Protein AF-L7LC23-F1 (afdb_monomer_lite)

Organism: NCBI:txid1121927

Structure (mmCIF, N/CA/C/O backbone):
data_AF-L7LC23-F1
#
_entry.id   AF-L7LC23-F1
#
loop_
_atom_site.group_PDB
_atom_site.id
_atom_site.type_symbol
_atom_site.label_atom_id
_atom_site.label_alt_id
_atom_site.label_comp_id
_atom_site.label_asym_id
_atom_site.label_entity_id
_atom_site.label_seq_id
_atom_site.pdbx_PDB_ins_code
_atom_site.Cartn_x
_atom_site.Cartn_y
_atom_site.Cartn_z
_atom_site.occupancy
_atom_site.B_iso_or_equiv
_atom_site.auth_seq_id
_atom_site.auth_comp_id
_atom_site.auth_asym_id
_atom_site.auth_atom_id
_atom_site.pdbx_PDB_model_num
ATOM 1 N N . MET A 1 1 ? -5.715 30.310 -64.614 1.00 41.81 1 MET A N 1
ATOM 2 C CA . MET A 1 1 ? -5.006 30.566 -63.345 1.00 41.81 1 MET A CA 1
ATOM 3 C C . MET A 1 1 ? -5.521 29.515 -62.377 1.00 41.81 1 MET A C 1
ATOM 5 O O . MET A 1 1 ? -6.729 29.445 -62.202 1.00 41.81 1 MET A O 1
ATOM 9 N N . HIS A 1 2 ? -4.648 28.595 -61.967 1.00 40.59 2 HIS A N 1
ATOM 10 C CA . HIS A 1 2 ? -4.979 27.342 -61.283 1.00 40.59 2 HIS A CA 1
ATOM 11 C C . HIS A 1 2 ? -5.616 27.575 -59.908 1.00 40.59 2 HIS A C 1
ATOM 13 O O . HIS A 1 2 ? -5.082 28.340 -59.112 1.00 40.59 2 HIS A O 1
ATOM 19 N N . THR A 1 3 ? -6.715 26.876 -59.629 1.00 46.16 3 THR A N 1
ATOM 20 C CA . THR A 1 3 ? -7.180 26.611 -58.264 1.00 46.16 3 THR A CA 1
ATOM 21 C C . THR A 1 3 ? -6.583 25.266 -57.864 1.00 46.16 3 THR A C 1
ATOM 23 O O . THR A 1 3 ? -6.938 24.244 -58.449 1.00 46.16 3 THR A O 1
ATOM 26 N N . GLU A 1 4 ? -5.620 25.274 -56.945 1.00 48.47 4 GLU A N 1
ATOM 27 C CA . GLU A 1 4 ? -5.131 24.059 -56.293 1.00 48.47 4 GLU A CA 1
ATOM 28 C C . GLU A 1 4 ? -6.252 23.512 -55.402 1.00 48.47 4 GLU A C 1
ATOM 30 O O . GLU A 1 4 ? -6.665 24.155 -54.438 1.00 48.47 4 GLU A O 1
ATOM 35 N N . MET A 1 5 ? -6.784 22.346 -55.765 1.00 45.91 5 MET A N 1
ATOM 36 C CA . MET A 1 5 ? -7.561 21.508 -54.858 1.00 45.91 5 MET A CA 1
ATOM 37 C C . MET A 1 5 ? -6.555 20.832 -53.925 1.00 45.91 5 MET A C 1
ATOM 39 O O . MET A 1 5 ? -5.756 20.015 -54.376 1.00 45.91 5 MET A O 1
ATOM 43 N N . TYR A 1 6 ? -6.560 21.213 -52.650 1.00 52.31 6 TYR A N 1
ATOM 44 C CA . TYR A 1 6 ? -5.946 20.414 -51.595 1.00 52.31 6 TYR A CA 1
ATOM 45 C C . TYR A 1 6 ? -6.787 19.140 -51.449 1.00 52.31 6 TYR A C 1
ATOM 47 O O . TYR A 1 6 ? -7.916 19.209 -50.965 1.00 52.31 6 TYR A O 1
ATOM 55 N N . ASP A 1 7 ? -6.258 18.003 -51.903 1.00 56.12 7 ASP A N 1
ATOM 56 C CA . ASP A 1 7 ? -6.728 16.694 -51.449 1.00 56.12 7 ASP A CA 1
ATOM 57 C C . ASP A 1 7 ? -6.300 16.558 -49.983 1.00 56.12 7 ASP A C 1
ATOM 59 O O . ASP A 1 7 ? -5.122 16.368 -49.672 1.00 56.12 7 ASP A O 1
ATOM 63 N N . ASP A 1 8 ? -7.259 16.748 -49.082 1.00 55.38 8 ASP A N 1
ATOM 64 C CA . ASP A 1 8 ? -7.106 16.467 -47.658 1.00 55.38 8 ASP A CA 1
ATOM 65 C C . ASP A 1 8 ? -6.908 14.946 -47.512 1.00 55.38 8 ASP A C 1
ATOM 67 O O . ASP A 1 8 ? -7.750 14.185 -48.007 1.00 55.38 8 ASP A O 1
ATOM 71 N N . PRO A 1 9 ? -5.804 14.449 -46.925 1.00 52.47 9 PRO A N 1
ATOM 72 C CA . PRO A 1 9 ? -5.669 13.021 -46.700 1.00 52.47 9 PRO A CA 1
ATOM 73 C C . PRO A 1 9 ? -6.739 12.581 -45.698 1.00 52.47 9 PRO A C 1
ATOM 75 O O . PRO A 1 9 ? -6.793 13.080 -44.574 1.00 52.47 9 PRO A O 1
ATOM 78 N N . ASP A 1 10 ? -7.576 11.638 -46.135 1.00 56.25 10 ASP A N 1
ATOM 79 C CA . ASP A 1 10 ? -8.523 10.882 -45.312 1.00 56.25 10 ASP A CA 1
ATOM 80 C C . ASP A 1 10 ? -7.855 10.536 -43.967 1.00 56.25 10 ASP A C 1
ATOM 82 O O . ASP A 1 10 ? -6.743 9.984 -43.986 1.00 56.25 10 ASP A O 1
ATOM 86 N N . PRO A 1 11 ? -8.427 10.918 -42.804 1.00 50.91 11 PRO A N 1
ATOM 87 C CA . PRO A 1 11 ? -7.817 10.605 -41.524 1.00 50.91 11 PRO A CA 1
ATOM 88 C C . PRO A 1 11 ? -7.630 9.098 -41.464 1.00 50.91 11 PRO A C 1
ATOM 90 O O . PRO A 1 11 ? -8.605 8.353 -41.498 1.00 50.91 11 PRO A O 1
ATOM 93 N N . ALA A 1 12 ? -6.364 8.673 -41.414 1.00 50.84 12 ALA A N 1
ATOM 94 C CA . ALA A 1 12 ? -5.993 7.278 -41.279 1.00 50.84 12 ALA A CA 1
ATOM 95 C C . ALA A 1 12 ? -6.897 6.649 -40.219 1.00 50.84 12 ALA A C 1
ATOM 97 O O . ALA A 1 12 ? -6.835 7.039 -39.047 1.00 50.84 12 ALA A O 1
ATOM 98 N N . GLU A 1 13 ? -7.769 5.727 -40.643 1.00 51.75 13 GLU A N 1
ATOM 99 C CA . GLU A 1 13 ? -8.538 4.935 -39.697 1.00 51.75 13 GLU A CA 1
ATOM 100 C C . GLU A 1 13 ? -7.546 4.362 -38.684 1.00 51.75 13 GLU A C 1
ATOM 102 O O . GLU A 1 13 ? -6.449 3.951 -39.090 1.00 51.75 13 GLU A O 1
ATOM 107 N N . PRO A 1 14 ? -7.863 4.384 -37.378 1.00 48.34 14 PRO A N 1
ATOM 108 C CA . PRO A 1 14 ? -6.992 3.820 -36.367 1.00 48.34 14 PRO A CA 1
ATOM 109 C C . PRO A 1 14 ? -6.843 2.333 -36.674 1.00 48.34 14 PRO A C 1
ATOM 111 O O . PRO A 1 14 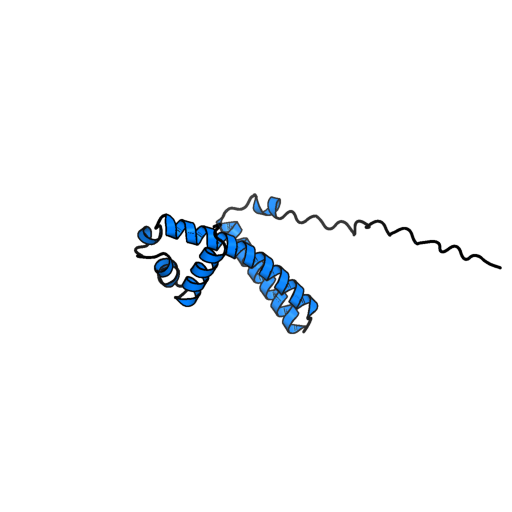? -7.691 1.515 -36.329 1.00 48.34 14 PRO A O 1
ATOM 114 N N . GLY A 1 15 ? -5.776 2.008 -37.399 1.00 39.09 15 GLY A N 1
ATOM 115 C CA . GLY A 1 15 ? -5.421 0.651 -37.731 1.00 39.09 15 GLY A CA 1
ATOM 116 C C . GLY A 1 15 ? -5.208 -0.086 -36.427 1.00 39.09 15 GLY A C 1
ATOM 117 O O . GLY A 1 15 ? -4.336 0.288 -35.639 1.00 39.09 15 GLY A O 1
ATOM 118 N N . ASP A 1 16 ? -6.013 -1.124 -36.221 1.00 48.72 16 ASP A N 1
ATOM 119 C CA . ASP A 1 16 ? -5.716 -2.210 -35.305 1.00 48.72 16 ASP A CA 1
ATOM 120 C C . ASP A 1 16 ? -4.277 -2.666 -35.576 1.00 48.72 16 ASP A C 1
ATOM 122 O O . ASP A 1 16 ? -3.978 -3.391 -36.531 1.00 48.72 16 ASP A O 1
ATOM 126 N N . GLY A 1 17 ? -3.358 -2.174 -34.742 1.00 41.41 17 GLY A N 1
ATOM 127 C CA . GLY A 1 17 ? -1.998 -2.674 -34.660 1.00 41.41 17 GLY A CA 1
ATOM 128 C C . GLY A 1 17 ? -2.021 -4.183 -34.398 1.00 41.41 17 GLY A C 1
ATOM 129 O O . GLY A 1 17 ? -3.018 -4.717 -33.906 1.00 41.41 17 GLY A O 1
ATOM 130 N N . PRO A 1 18 ? -0.939 -4.898 -34.741 1.00 43.53 18 PRO A N 1
ATOM 131 C CA . PRO A 1 18 ? -0.928 -6.354 -34.786 1.00 43.53 18 PRO A CA 1
ATOM 132 C C . PRO A 1 18 ? -1.396 -6.916 -33.447 1.00 43.53 18 PRO A C 1
ATOM 134 O O . PRO A 1 18 ? -0.739 -6.677 -32.438 1.00 43.53 18 PRO A O 1
ATOM 137 N N . GLY A 1 19 ? -2.535 -7.622 -33.483 1.00 44.69 19 GLY A N 1
ATOM 138 C CA . GLY A 1 19 ? -3.268 -8.220 -32.367 1.00 44.69 19 GLY A CA 1
ATOM 139 C C . GLY A 1 19 ? -2.436 -8.441 -31.112 1.00 44.69 19 GLY A C 1
ATOM 140 O O . GLY A 1 19 ? -1.924 -9.535 -30.873 1.00 44.69 19 GLY A O 1
ATOM 141 N N . GLY A 1 20 ? -2.328 -7.392 -30.300 1.00 48.59 20 GLY A N 1
ATOM 142 C CA . GLY A 1 20 ? -1.855 -7.507 -28.938 1.00 48.59 20 GLY A CA 1
ATOM 143 C C . GLY A 1 20 ? -2.938 -8.272 -28.212 1.00 48.59 20 GLY A C 1
ATOM 144 O O . GLY A 1 20 ? -4.041 -7.756 -28.044 1.00 48.59 20 GLY A O 1
ATOM 145 N N . GLN A 1 21 ? -2.666 -9.527 -27.862 1.00 57.97 21 GLN A N 1
ATOM 146 C CA . GLN A 1 21 ? -3.544 -10.302 -27.000 1.00 57.97 21 GLN A CA 1
ATOM 147 C C . GLN A 1 21 ? -3.964 -9.398 -25.836 1.00 57.97 21 GLN A C 1
ATOM 149 O O . GLN A 1 21 ? -3.108 -8.953 -25.070 1.00 57.97 21 GLN A O 1
ATOM 154 N N . VAL A 1 22 ? -5.258 -9.069 -25.751 1.00 74.88 22 VAL A N 1
ATOM 155 C CA . VAL A 1 22 ? -5.782 -8.242 -24.663 1.00 74.88 22 VAL A CA 1
ATOM 156 C C . VAL A 1 22 ? -5.389 -8.945 -23.372 1.00 74.88 22 VAL A C 1
ATOM 158 O O . VAL A 1 22 ? -5.787 -10.087 -23.133 1.00 74.88 22 VAL A O 1
ATOM 161 N N . PHE A 1 23 ? -4.533 -8.301 -22.580 1.00 83.88 23 PHE A N 1
ATOM 162 C CA . PHE A 1 23 ? -4.115 -8.846 -21.300 1.00 83.88 23 PHE A CA 1
ATOM 163 C C . PHE A 1 23 ? -5.300 -8.764 -20.339 1.00 83.88 23 PHE A C 1
ATOM 165 O O . PHE A 1 23 ? -5.541 -7.735 -19.707 1.00 83.88 23 PHE A O 1
ATOM 172 N N . ASP A 1 24 ? -6.066 -9.849 -20.255 1.00 90.12 24 ASP A N 1
ATOM 173 C CA . ASP A 1 24 ? -7.176 -9.961 -19.317 1.00 90.12 24 ASP A CA 1
ATOM 174 C C . ASP A 1 24 ? -6.657 -10.373 -17.935 1.00 90.12 24 ASP A C 1
ATOM 176 O O . ASP A 1 24 ? -6.678 -11.541 -17.536 1.00 90.12 24 ASP A O 1
ATOM 180 N N . ALA A 1 25 ? -6.161 -9.378 -17.197 1.00 88.19 25 ALA A N 1
ATOM 181 C CA . ALA A 1 25 ? -5.701 -9.553 -15.826 1.00 88.19 25 ALA A CA 1
ATOM 182 C C . ALA A 1 25 ? -6.788 -10.167 -14.929 1.00 88.19 25 ALA A C 1
ATOM 184 O O . ALA A 1 25 ? -6.475 -10.983 -14.065 1.00 88.19 25 ALA A O 1
ATOM 185 N N . SER A 1 26 ? -8.057 -9.801 -15.148 1.00 91.06 26 SER A N 1
ATOM 186 C CA . SER A 1 26 ? -9.196 -10.249 -14.343 1.00 91.06 26 SER A CA 1
ATOM 187 C C . SER A 1 26 ? -9.425 -11.750 -14.483 1.00 91.06 26 SER A C 1
ATOM 189 O O . SER A 1 26 ? -9.598 -12.437 -13.477 1.00 91.06 26 SER A O 1
ATOM 191 N N . ALA A 1 27 ? -9.371 -12.275 -15.708 1.00 91.19 27 ALA A N 1
ATOM 192 C CA . ALA A 1 27 ? -9.480 -13.712 -15.949 1.00 91.19 27 ALA A CA 1
ATOM 193 C C . ALA A 1 27 ? -8.323 -14.497 -15.312 1.00 91.19 27 ALA A C 1
ATOM 195 O O . ALA A 1 27 ? -8.543 -15.576 -14.762 1.00 91.19 27 ALA A O 1
ATOM 196 N N . ILE A 1 28 ? -7.104 -13.945 -15.340 1.00 89.12 28 ILE A N 1
ATOM 197 C CA . ILE A 1 28 ? -5.919 -14.580 -14.743 1.00 89.12 28 ILE A CA 1
ATOM 198 C C . ILE A 1 28 ? -6.063 -14.674 -13.221 1.00 89.12 28 ILE A C 1
ATOM 200 O O . ILE A 1 28 ? -5.801 -15.727 -12.640 1.00 89.12 28 ILE A O 1
ATOM 204 N N . VAL A 1 29 ? -6.493 -13.593 -12.567 1.00 94.94 29 VAL A N 1
ATOM 205 C CA . VAL A 1 29 ? -6.586 -13.557 -11.100 1.00 94.94 29 VAL A CA 1
ATOM 206 C C . VAL A 1 29 ? -7.824 -14.262 -10.549 1.00 94.94 29 VAL A C 1
ATOM 208 O O . VAL A 1 29 ? -7.825 -14.633 -9.379 1.00 94.94 29 VAL A O 1
ATOM 211 N N . ALA A 1 30 ? -8.858 -14.496 -11.367 1.00 94.19 30 ALA A N 1
ATOM 212 C CA . ALA A 1 30 ? -10.118 -15.109 -10.935 1.00 94.19 30 ALA A CA 1
ATOM 213 C C . ALA A 1 30 ? -9.954 -16.512 -10.323 1.00 94.19 30 ALA A C 1
ATOM 215 O O . ALA A 1 30 ? -10.752 -16.908 -9.475 1.00 94.19 30 ALA A O 1
ATOM 216 N N . GLY A 1 31 ? -8.935 -17.264 -10.752 1.00 94.12 31 GLY A N 1
ATOM 217 C CA . GLY A 1 31 ? -8.646 -18.608 -10.245 1.00 94.12 31 GLY A CA 1
ATOM 218 C C . GLY A 1 31 ? -7.690 -18.656 -9.051 1.00 94.12 31 GLY A C 1
ATOM 219 O O . GLY A 1 31 ? -7.448 -19.743 -8.533 1.00 94.12 31 GLY A O 1
ATOM 220 N N . LEU A 1 32 ? -7.127 -17.520 -8.632 1.00 96.25 32 LEU A N 1
ATOM 221 C CA . LEU A 1 32 ? -6.083 -17.475 -7.612 1.00 96.25 32 LEU A CA 1
ATOM 222 C C . LEU A 1 32 ? -6.673 -17.315 -6.209 1.00 96.25 32 LEU A C 1
ATOM 224 O O . LEU A 1 32 ? -7.594 -16.534 -5.965 1.00 96.25 32 LEU A O 1
ATOM 228 N N . THR A 1 33 ? -6.094 -18.028 -5.251 1.00 96.31 33 THR A N 1
ATOM 229 C CA . THR A 1 33 ? -6.340 -17.809 -3.824 1.00 96.31 33 THR A CA 1
ATOM 230 C C . THR A 1 33 ? -5.743 -16.478 -3.363 1.00 96.31 33 THR A C 1
ATOM 232 O O . THR A 1 33 ? -4.841 -15.930 -3.989 1.00 96.31 33 THR A O 1
ATOM 235 N N . VAL A 1 34 ? -6.173 -15.971 -2.202 1.00 95.00 34 VAL A N 1
ATOM 236 C CA . VAL A 1 34 ? -5.594 -14.746 -1.612 1.00 95.00 34 VAL A CA 1
ATOM 237 C C . VAL A 1 34 ? -4.077 -14.859 -1.427 1.00 95.00 34 VAL A C 1
ATOM 239 O O . VAL A 1 34 ? -3.358 -13.899 -1.679 1.00 95.00 34 VAL A O 1
ATOM 242 N N . PHE A 1 35 ? -3.576 -16.029 -1.022 1.00 95.62 35 PHE A N 1
ATOM 243 C CA . PHE A 1 35 ? -2.137 -16.255 -0.882 1.00 95.62 35 PHE A CA 1
ATOM 244 C C . PHE A 1 35 ? -1.410 -16.150 -2.229 1.00 95.62 35 PHE A C 1
ATOM 246 O O . PHE A 1 35 ? -0.374 -15.497 -2.321 1.00 95.62 35 PHE A O 1
ATOM 253 N N . GLU A 1 36 ? -1.969 -16.745 -3.281 1.00 96.44 36 GLU A N 1
ATOM 254 C CA . GLU A 1 36 ? -1.398 -16.670 -4.628 1.00 96.44 36 GLU A CA 1
ATOM 255 C C . GLU A 1 36 ? -1.484 -15.258 -5.211 1.00 96.44 36 GLU A C 1
ATOM 257 O O . GLU A 1 36 ? -0.553 -14.828 -5.884 1.00 96.44 36 GLU A O 1
ATOM 262 N N . LEU A 1 37 ? -2.543 -14.502 -4.905 1.00 95.44 37 LEU A N 1
ATOM 263 C CA . LEU A 1 37 ? -2.647 -13.089 -5.273 1.00 95.44 37 LEU A CA 1
ATOM 264 C C . LEU A 1 37 ? -1.559 -12.250 -4.602 1.00 95.44 37 LEU A C 1
ATOM 266 O O . LEU A 1 37 ? -0.961 -11.400 -5.256 1.00 95.44 37 LEU A O 1
ATOM 270 N N . LEU A 1 38 ? -1.268 -12.504 -3.323 1.00 94.19 38 LEU A N 1
ATOM 271 C CA . LEU A 1 38 ? -0.179 -11.827 -2.614 1.00 94.19 38 LEU A CA 1
ATOM 272 C C . LEU A 1 38 ? 1.185 -12.188 -3.210 1.00 94.19 38 LEU A C 1
ATOM 274 O O . LEU A 1 38 ? 1.979 -11.296 -3.489 1.00 94.19 38 LEU A O 1
ATOM 278 N N . ALA A 1 39 ? 1.433 -13.471 -3.481 1.00 94.38 39 ALA A N 1
ATOM 279 C CA . ALA A 1 39 ? 2.672 -13.909 -4.121 1.00 94.38 39 ALA A CA 1
ATOM 280 C C . ALA A 1 39 ? 2.838 -13.314 -5.532 1.00 94.38 39 ALA A C 1
ATOM 282 O O . ALA A 1 39 ? 3.933 -12.893 -5.907 1.00 94.38 39 ALA A O 1
ATOM 283 N N . LEU A 1 40 ? 1.750 -13.238 -6.307 1.00 94.69 40 LEU A N 1
ATOM 284 C CA . LEU A 1 40 ? 1.736 -12.596 -7.619 1.00 94.69 40 LEU A CA 1
ATOM 285 C C . LEU A 1 40 ? 2.015 -11.094 -7.507 1.00 94.69 40 LEU A C 1
ATOM 287 O O . LEU A 1 40 ? 2.781 -10.562 -8.307 1.00 94.69 40 LEU A O 1
ATOM 291 N N . GLN A 1 41 ? 1.429 -10.421 -6.514 1.00 92.00 41 GLN A N 1
ATOM 292 C CA . GLN A 1 41 ? 1.692 -9.011 -6.249 1.00 92.00 41 GLN A CA 1
ATOM 293 C C . GLN A 1 41 ? 3.175 -8.783 -5.922 1.00 92.00 41 GLN A C 1
ATOM 295 O O . GLN A 1 41 ? 3.792 -7.917 -6.535 1.00 92.00 41 GLN A O 1
ATOM 300 N N . ASP A 1 42 ? 3.771 -9.583 -5.036 1.00 93.12 42 ASP A N 1
ATOM 301 C CA . ASP A 1 42 ? 5.193 -9.469 -4.675 1.00 93.12 42 ASP A CA 1
ATOM 302 C C . ASP A 1 42 ? 6.119 -9.712 -5.881 1.00 93.12 42 ASP A C 1
ATOM 304 O O . ASP A 1 42 ? 7.090 -8.977 -6.102 1.00 93.12 42 ASP A O 1
ATOM 308 N N . ALA A 1 43 ? 5.804 -10.712 -6.709 1.00 93.94 43 ALA A N 1
ATOM 309 C CA . ALA A 1 43 ? 6.546 -10.987 -7.937 1.00 93.94 43 ALA A CA 1
ATOM 310 C C . ALA A 1 43 ? 6.425 -9.839 -8.957 1.00 93.94 43 ALA A C 1
ATOM 312 O O . ALA A 1 43 ? 7.420 -9.446 -9.573 1.00 93.94 43 ALA A O 1
ATOM 313 N N . ALA A 1 44 ? 5.225 -9.272 -9.116 1.00 89.50 44 ALA A N 1
ATOM 314 C CA . ALA A 1 44 ? 4.981 -8.139 -10.003 1.00 89.50 44 ALA A CA 1
ATOM 315 C C . ALA A 1 44 ? 5.735 -6.885 -9.535 1.00 89.50 44 ALA A C 1
ATOM 317 O O . ALA A 1 44 ? 6.404 -6.240 -10.340 1.00 89.50 44 ALA A O 1
ATOM 318 N N . GLU A 1 45 ? 5.698 -6.576 -8.237 1.00 88.31 45 GLU A N 1
ATOM 319 C CA . GLU A 1 45 ? 6.441 -5.462 -7.633 1.00 88.31 45 GLU A CA 1
ATOM 320 C C . GLU A 1 45 ? 7.954 -5.606 -7.855 1.00 88.31 45 GLU A C 1
ATOM 322 O O . GLU A 1 45 ? 8.607 -4.665 -8.308 1.00 88.31 45 GLU A O 1
ATOM 327 N N . THR A 1 46 ? 8.502 -6.810 -7.654 1.00 91.50 46 THR A N 1
ATOM 328 C CA . THR A 1 46 ? 9.923 -7.107 -7.916 1.00 91.50 46 THR A CA 1
ATOM 329 C C . THR A 1 46 ? 10.288 -6.859 -9.383 1.00 91.50 46 THR A C 1
ATOM 331 O O . THR A 1 46 ? 11.315 -6.251 -9.694 1.00 91.50 46 THR A O 1
ATOM 334 N N . ARG A 1 47 ? 9.431 -7.298 -10.314 1.00 87.31 47 ARG A N 1
ATOM 335 C CA . ARG A 1 47 ? 9.656 -7.125 -11.755 1.00 87.31 47 ARG A CA 1
ATOM 336 C C . ARG A 1 47 ? 9.588 -5.658 -12.183 1.00 87.31 47 ARG A C 1
ATOM 338 O O . ARG A 1 47 ? 10.372 -5.262 -13.049 1.00 87.31 47 ARG A O 1
ATOM 345 N N . LEU A 1 48 ? 8.670 -4.883 -11.603 1.00 82.75 48 LEU A N 1
AT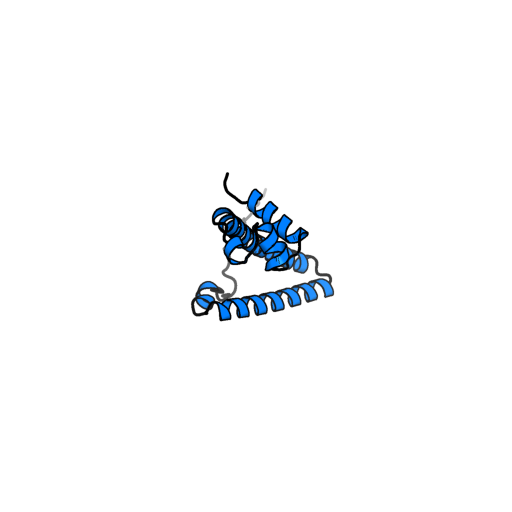OM 346 C CA . LEU A 1 48 ? 8.529 -3.445 -11.851 1.00 82.75 48 LEU A CA 1
ATOM 347 C C . LEU A 1 48 ? 9.728 -2.665 -11.308 1.00 82.75 48 LEU A C 1
ATOM 349 O O . LEU A 1 48 ? 10.240 -1.789 -12.004 1.00 82.75 48 LEU A O 1
ATOM 353 N N . GLN A 1 49 ? 10.219 -3.015 -10.117 1.00 86.62 49 GLN A N 1
ATOM 354 C CA . GLN A 1 49 ? 11.420 -2.402 -9.551 1.00 86.62 49 GLN A CA 1
ATOM 355 C C . GLN A 1 49 ? 12.641 -2.612 -10.459 1.00 86.62 49 GLN A C 1
ATOM 357 O O . GLN A 1 49 ? 13.336 -1.651 -10.775 1.00 86.62 49 GLN A O 1
ATOM 362 N N . ALA A 1 50 ? 12.858 -3.832 -10.958 1.00 87.31 50 ALA A N 1
ATOM 363 C CA . ALA A 1 50 ? 13.962 -4.115 -11.878 1.00 87.31 50 ALA A CA 1
ATOM 364 C C . ALA A 1 50 ? 13.874 -3.302 -13.190 1.00 87.31 50 ALA A C 1
ATOM 366 O O . ALA A 1 50 ? 14.892 -2.852 -13.722 1.00 87.31 50 ALA A O 1
ATOM 367 N N . SER A 1 51 ? 12.661 -3.079 -13.713 1.00 80.62 51 SER A N 1
ATOM 368 C CA . SER A 1 51 ? 12.458 -2.195 -14.871 1.00 80.62 51 SER A CA 1
ATOM 369 C C . SER A 1 51 ? 12.821 -0.741 -14.551 1.00 80.62 51 SER A C 1
ATOM 371 O O . SER A 1 51 ? 13.478 -0.094 -15.363 1.00 80.62 51 SER A O 1
ATOM 373 N N . ALA A 1 52 ? 12.448 -0.242 -13.368 1.00 82.75 52 ALA A N 1
ATOM 374 C CA . ALA A 1 52 ? 12.792 1.108 -12.921 1.00 82.75 52 ALA A CA 1
ATOM 375 C C . ALA A 1 52 ? 14.312 1.294 -12.784 1.00 82.75 52 ALA A C 1
ATOM 377 O O . ALA A 1 52 ? 14.868 2.274 -13.271 1.00 82.75 52 ALA A O 1
ATOM 378 N N . GLU A 1 53 ? 14.997 0.324 -12.175 1.00 87.25 53 GLU A N 1
ATOM 379 C CA . GLU A 1 53 ? 16.459 0.313 -12.047 1.00 87.25 53 GLU A CA 1
ATOM 380 C C . GLU A 1 53 ? 17.149 0.318 -13.419 1.00 87.25 53 GLU A C 1
ATOM 382 O O . GLU A 1 53 ? 18.138 1.024 -13.616 1.00 87.25 53 GLU A O 1
ATOM 387 N N . THR A 1 54 ? 16.590 -0.408 -14.392 1.00 84.69 54 THR A N 1
ATOM 388 C CA . THR A 1 54 ? 17.081 -0.403 -15.778 1.00 84.69 54 THR A CA 1
ATOM 389 C C . THR A 1 54 ? 16.913 0.974 -16.430 1.00 84.69 54 THR A C 1
ATOM 391 O O . THR A 1 54 ? 17.865 1.475 -17.025 1.00 84.69 54 THR A O 1
ATOM 394 N N . ALA A 1 55 ? 15.746 1.616 -16.289 1.00 81.25 55 ALA A N 1
ATOM 395 C CA . ALA A 1 55 ? 15.503 2.962 -16.820 1.00 81.25 55 ALA A CA 1
ATOM 396 C C . ALA A 1 55 ? 16.464 4.001 -16.212 1.00 81.25 55 ALA A C 1
ATOM 398 O O . ALA A 1 55 ? 17.069 4.793 -16.936 1.00 81.25 55 ALA A O 1
ATOM 399 N N . LEU A 1 56 ? 16.682 3.932 -14.892 1.00 82.81 56 LEU A N 1
ATOM 400 C CA . LEU A 1 56 ? 17.638 4.786 -14.182 1.00 82.81 56 LEU A CA 1
ATOM 401 C C . LEU A 1 56 ? 19.074 4.591 -14.688 1.00 82.81 56 LEU A C 1
ATOM 403 O O . LEU A 1 56 ? 19.795 5.567 -14.884 1.00 82.81 56 LEU A O 1
ATOM 407 N N . ALA A 1 57 ? 19.493 3.345 -14.929 1.00 88.19 57 ALA A N 1
ATOM 408 C CA . ALA A 1 57 ? 20.833 3.043 -15.430 1.00 88.19 57 ALA A CA 1
ATOM 409 C C . ALA A 1 57 ? 21.065 3.545 -16.865 1.00 88.19 57 ALA A C 1
ATOM 411 O O . ALA A 1 57 ? 22.187 3.916 -17.210 1.00 88.19 57 ALA A O 1
ATOM 412 N N . LEU A 1 58 ? 20.017 3.571 -17.692 1.00 84.44 58 LEU A N 1
ATOM 413 C CA . LEU A 1 58 ? 20.077 4.040 -19.079 1.00 84.44 58 LEU A CA 1
ATOM 414 C C . LEU A 1 58 ? 19.920 5.564 -19.216 1.00 84.44 58 LEU A C 1
ATOM 416 O O . LEU A 1 58 ? 20.133 6.079 -20.310 1.00 84.44 58 LEU A O 1
ATOM 420 N N . SER A 1 59 ? 19.600 6.282 -18.126 1.00 83.12 59 SER A N 1
ATOM 421 C CA . SER A 1 59 ? 19.265 7.721 -18.145 1.00 83.12 59 SER A CA 1
ATOM 422 C C . SER A 1 59 ? 18.178 8.058 -19.177 1.00 83.12 59 SER A C 1
ATOM 424 O O . SER A 1 59 ? 18.256 9.067 -19.876 1.00 83.12 59 SER A O 1
ATOM 426 N N . ASP A 1 60 ? 17.185 7.175 -19.297 1.00 85.50 60 ASP A N 1
ATOM 427 C CA . ASP A 1 60 ? 16.026 7.363 -20.168 1.00 85.50 60 ASP A CA 1
ATOM 428 C C . ASP A 1 60 ? 14.897 8.044 -19.382 1.00 85.50 60 ASP A C 1
ATOM 430 O O . ASP A 1 60 ? 14.164 7.404 -18.621 1.00 85.50 60 ASP A O 1
ATOM 434 N N . ASP A 1 61 ? 14.778 9.360 -19.559 1.00 88.12 61 ASP A N 1
ATOM 435 C CA . ASP A 1 61 ? 13.797 10.188 -18.852 1.00 88.12 61 ASP A CA 1
ATOM 436 C C . ASP A 1 61 ? 12.344 9.804 -19.183 1.00 88.12 61 ASP A C 1
ATOM 438 O O . ASP A 1 61 ? 11.477 9.889 -18.312 1.00 88.12 61 ASP A O 1
ATOM 442 N N . ASN A 1 62 ? 12.062 9.340 -20.408 1.00 87.25 62 ASN A N 1
ATOM 443 C CA . ASN A 1 62 ? 10.707 8.932 -20.792 1.00 87.25 62 ASN A CA 1
ATOM 444 C C . ASN A 1 62 ? 10.328 7.618 -20.105 1.00 87.25 62 ASN A C 1
ATOM 446 O O . ASN A 1 62 ? 9.263 7.523 -19.499 1.00 87.25 62 ASN A O 1
ATOM 450 N N . ALA A 1 63 ? 11.234 6.635 -20.110 1.00 82.81 63 ALA A N 1
ATOM 451 C CA . ALA A 1 63 ? 11.019 5.385 -19.386 1.00 82.81 63 ALA A CA 1
ATOM 452 C C . ALA A 1 63 ? 10.853 5.618 -17.873 1.00 82.81 63 ALA A C 1
ATOM 454 O O . ALA A 1 63 ? 10.070 4.930 -17.215 1.00 82.81 63 ALA A O 1
ATOM 455 N N . LEU A 1 64 ? 11.563 6.601 -17.310 1.00 83.81 64 LEU A N 1
ATOM 456 C CA . LEU A 1 64 ? 11.415 6.980 -15.907 1.00 83.81 64 LEU A CA 1
ATOM 457 C C . LEU A 1 64 ? 10.040 7.602 -15.611 1.00 83.81 64 LEU A C 1
ATOM 459 O O . LEU A 1 64 ? 9.430 7.256 -14.594 1.00 83.81 64 LEU A O 1
ATOM 463 N N . LEU A 1 65 ? 9.543 8.488 -16.480 1.00 87.94 65 LEU A N 1
ATOM 464 C CA . LEU A 1 65 ? 8.212 9.089 -16.343 1.00 87.94 65 LEU A CA 1
ATOM 465 C C . LEU A 1 65 ? 7.098 8.039 -16.431 1.00 87.94 65 LEU A C 1
ATOM 467 O O . LEU A 1 65 ? 6.212 8.041 -15.576 1.00 87.94 65 LEU A O 1
ATOM 471 N N . ASP A 1 66 ? 7.185 7.099 -17.374 1.00 84.19 66 ASP A N 1
ATOM 472 C CA . ASP A 1 66 ? 6.199 6.021 -17.531 1.00 84.19 66 ASP A CA 1
ATOM 473 C C . ASP A 1 66 ? 6.124 5.132 -16.279 1.00 84.19 66 ASP A C 1
ATOM 475 O O . ASP A 1 66 ? 5.039 4.771 -15.798 1.00 84.19 66 ASP A O 1
ATOM 479 N N . VAL A 1 67 ? 7.287 4.800 -15.704 1.00 83.12 67 VAL A N 1
ATOM 480 C CA . VAL A 1 67 ? 7.370 4.055 -14.443 1.00 83.12 67 VAL A CA 1
ATOM 481 C C . VAL A 1 67 ? 6.754 4.864 -13.301 1.00 83.12 67 VAL A C 1
ATOM 483 O O . VAL A 1 67 ? 5.960 4.312 -12.535 1.00 83.12 67 VAL A O 1
ATOM 486 N N . LEU A 1 68 ? 7.081 6.155 -13.182 1.00 86.44 68 LEU A N 1
ATOM 487 C CA . LEU A 1 68 ? 6.544 7.026 -12.135 1.00 86.44 68 LEU A CA 1
ATOM 488 C C . LEU A 1 68 ? 5.016 7.121 -12.214 1.00 86.44 68 LEU A C 1
ATOM 490 O O . LEU A 1 68 ? 4.341 6.848 -11.223 1.00 86.44 68 LEU A O 1
ATOM 494 N N . GLU A 1 69 ? 4.458 7.454 -13.378 1.00 87.31 69 GLU A N 1
ATOM 495 C CA . GLU A 1 69 ? 3.012 7.609 -13.568 1.00 87.31 69 GLU A CA 1
ATOM 496 C C . GLU A 1 69 ? 2.253 6.316 -13.237 1.00 87.31 69 GLU A C 1
ATOM 498 O O . GLU A 1 69 ? 1.259 6.326 -12.496 1.00 87.31 69 GLU A O 1
ATOM 503 N N . THR A 1 70 ? 2.759 5.182 -13.727 1.00 82.75 70 THR A N 1
ATOM 504 C CA . THR A 1 70 ? 2.168 3.863 -13.473 1.00 82.75 70 THR A CA 1
ATOM 505 C C . THR A 1 70 ? 2.173 3.531 -11.977 1.00 82.75 70 THR A C 1
ATOM 507 O O . THR A 1 70 ? 1.186 3.014 -11.428 1.00 82.75 70 THR A O 1
ATOM 510 N N . ARG A 1 71 ? 3.275 3.845 -11.284 1.00 85.31 71 ARG A N 1
ATOM 511 C CA . ARG A 1 71 ? 3.423 3.603 -9.844 1.00 85.31 71 ARG A CA 1
ATOM 512 C C . ARG A 1 71 ? 2.547 4.519 -9.009 1.00 85.31 71 ARG A C 1
ATOM 514 O O . ARG A 1 71 ? 1.866 4.018 -8.116 1.00 85.31 71 ARG A O 1
ATOM 521 N N . GLU A 1 72 ? 2.502 5.809 -9.310 1.00 89.75 72 GLU A N 1
ATOM 522 C CA . GLU A 1 72 ? 1.661 6.769 -8.592 1.00 89.75 72 GLU A CA 1
ATOM 523 C C . GLU A 1 72 ? 0.172 6.447 -8.754 1.00 89.75 72 GLU A C 1
ATOM 525 O O . GLU A 1 72 ? -0.586 6.448 -7.781 1.00 89.75 72 GLU A O 1
ATOM 530 N N . THR A 1 73 ? -0.252 6.051 -9.956 1.00 84.75 73 THR A N 1
ATOM 531 C CA . THR A 1 73 ? -1.637 5.626 -10.206 1.00 84.75 73 THR A CA 1
ATOM 532 C C . THR A 1 73 ? -2.018 4.405 -9.364 1.00 84.75 73 THR A C 1
ATOM 534 O O . THR A 1 73 ? -3.095 4.366 -8.758 1.00 84.75 73 THR A O 1
ATOM 537 N N . THR A 1 74 ? -1.129 3.412 -9.282 1.00 82.94 74 THR A N 1
ATOM 538 C CA . THR A 1 74 ? -1.359 2.191 -8.493 1.00 82.94 74 THR A CA 1
ATOM 539 C C . THR A 1 74 ? -1.325 2.477 -6.989 1.00 82.94 74 THR A C 1
ATOM 541 O O . THR A 1 74 ? -2.206 2.027 -6.249 1.00 82.94 74 THR A O 1
ATOM 544 N N . SER A 1 75 ? -0.358 3.279 -6.534 1.00 87.31 75 SER A N 1
ATOM 545 C CA . SER A 1 75 ? -0.231 3.703 -5.137 1.00 87.31 75 SER A CA 1
ATOM 546 C C . SER A 1 75 ? -1.460 4.472 -4.671 1.00 87.31 75 SER A C 1
ATOM 548 O O . SER A 1 75 ? -2.004 4.128 -3.623 1.00 87.31 75 SER A O 1
ATOM 550 N N . ARG A 1 76 ? -1.985 5.408 -5.474 1.00 87.50 76 ARG A N 1
ATOM 551 C CA . ARG A 1 76 ? -3.197 6.169 -5.138 1.00 87.50 76 ARG A CA 1
ATOM 552 C C . ARG A 1 76 ? -4.408 5.263 -4.905 1.00 87.50 76 ARG A C 1
ATOM 554 O O . ARG A 1 76 ? -5.134 5.460 -3.936 1.00 87.50 76 ARG A O 1
ATOM 561 N N . ARG A 1 77 ? -4.625 4.239 -5.741 1.00 85.88 77 ARG A N 1
ATOM 562 C CA . ARG A 1 77 ? -5.733 3.276 -5.540 1.00 85.88 77 ARG A CA 1
ATOM 563 C C . ARG A 1 77 ? -5.594 2.521 -4.219 1.00 85.88 77 ARG A C 1
ATOM 565 O O . ARG A 1 77 ? -6.569 2.374 -3.482 1.00 85.88 77 ARG A O 1
ATOM 572 N N . ARG A 1 78 ? -4.376 2.076 -3.900 1.00 89.25 78 ARG A N 1
ATOM 573 C CA . ARG A 1 78 ? -4.072 1.391 -2.638 1.00 89.25 78 ARG A CA 1
ATOM 574 C C . ARG A 1 78 ? -4.231 2.319 -1.435 1.00 89.25 78 ARG A C 1
ATOM 576 O O . ARG A 1 78 ? -4.736 1.894 -0.402 1.00 89.25 78 ARG A O 1
ATOM 583 N N . GLU A 1 79 ? -3.812 3.572 -1.553 1.00 90.94 79 GLU A N 1
ATOM 584 C CA . GLU A 1 79 ? -3.960 4.584 -0.508 1.00 90.94 79 GLU A CA 1
ATOM 585 C C . GLU A 1 79 ? -5.423 4.902 -0.221 1.00 90.94 79 GLU A C 1
ATOM 587 O O . GLU A 1 79 ? -5.788 4.928 0.949 1.00 90.94 79 GLU A O 1
ATOM 592 N N . ILE A 1 80 ? -6.269 5.029 -1.248 1.00 90.44 80 ILE A N 1
ATOM 593 C CA . ILE A 1 80 ? -7.721 5.202 -1.081 1.00 90.44 80 ILE A CA 1
ATOM 594 C C . ILE A 1 80 ? -8.325 4.008 -0.331 1.00 90.44 80 ILE A C 1
ATOM 596 O O . ILE A 1 80 ? -9.048 4.187 0.644 1.00 90.44 80 ILE A O 1
ATOM 600 N N . PHE A 1 81 ? -8.012 2.774 -0.733 1.00 90.50 81 PHE A N 1
ATOM 601 C CA . PHE A 1 81 ? -8.514 1.600 -0.011 1.00 90.50 81 PHE A CA 1
ATOM 602 C C . PHE A 1 81 ? -8.021 1.563 1.445 1.00 90.50 81 PHE A C 1
ATOM 604 O O . PHE A 1 81 ? -8.799 1.329 2.370 1.00 90.50 81 PHE A O 1
ATOM 611 N N . ASN A 1 82 ? -6.734 1.842 1.666 1.00 93.56 82 ASN A N 1
ATOM 612 C CA . ASN A 1 82 ? -6.145 1.890 3.002 1.00 93.56 82 ASN A CA 1
ATOM 613 C C . ASN A 1 82 ? -6.761 2.988 3.875 1.00 93.56 82 ASN A C 1
ATOM 615 O O . ASN A 1 82 ? -6.838 2.817 5.088 1.00 93.56 82 ASN A O 1
ATOM 619 N N . SER A 1 83 ? -7.166 4.108 3.279 1.00 94.50 83 SER A N 1
ATOM 620 C CA . SER A 1 83 ? -7.773 5.231 3.984 1.00 94.50 83 SER A CA 1
ATOM 621 C C . SER A 1 83 ? -9.176 4.865 4.477 1.00 94.50 83 SER A C 1
ATOM 623 O O . SER A 1 83 ? -9.469 5.037 5.659 1.00 94.50 83 SER A O 1
ATOM 625 N N . VAL A 1 84 ? -9.979 4.210 3.631 1.00 94.56 84 VAL A N 1
ATOM 626 C CA . VAL A 1 84 ? -11.273 3.618 4.012 1.00 94.56 84 VAL A CA 1
ATOM 627 C C . VAL A 1 84 ? -11.092 2.574 5.116 1.00 94.56 84 VAL A C 1
ATOM 629 O O . VAL A 1 84 ? -11.785 2.615 6.131 1.00 94.56 84 VAL A O 1
ATOM 632 N N . LEU A 1 85 ? -10.120 1.667 4.968 1.00 94.38 85 LEU A N 1
ATOM 633 C CA . LEU A 1 85 ? -9.840 0.643 5.976 1.00 94.38 85 LEU A CA 1
ATOM 634 C C . LEU A 1 85 ? -9.404 1.253 7.315 1.00 94.38 85 LEU A C 1
ATOM 636 O O . LEU A 1 85 ? -9.820 0.779 8.372 1.00 94.38 85 LEU A O 1
ATOM 640 N N . TYR A 1 86 ? -8.576 2.300 7.289 1.00 96.12 86 TYR A N 1
ATOM 641 C CA . TYR A 1 86 ? -8.164 3.021 8.491 1.00 96.12 86 TYR A CA 1
ATOM 642 C C . TYR A 1 86 ? -9.378 3.604 9.226 1.00 96.12 86 TYR A C 1
ATOM 644 O O . TYR A 1 86 ? -9.495 3.410 10.439 1.00 96.12 86 TYR A O 1
ATOM 652 N N . THR A 1 87 ? -10.286 4.268 8.504 1.00 95.81 87 THR A N 1
ATOM 653 C CA . THR A 1 87 ? -11.525 4.832 9.063 1.00 95.81 87 THR A CA 1
ATOM 654 C C . THR A 1 87 ? -12.387 3.746 9.696 1.00 95.81 87 THR A C 1
ATOM 656 O O . THR A 1 87 ? -12.723 3.847 10.871 1.00 95.81 87 THR A O 1
ATOM 659 N N . GLU A 1 88 ? -12.631 2.638 8.996 1.00 96.81 88 GLU A N 1
ATOM 660 C CA . GLU A 1 88 ? -13.428 1.524 9.528 1.00 96.81 88 GLU A CA 1
ATOM 661 C C . GLU A 1 88 ? -12.809 0.893 10.787 1.00 96.81 88 GLU A C 1
ATOM 663 O O . GLU A 1 88 ? -13.509 0.609 11.763 1.00 96.81 88 GLU A O 1
ATOM 668 N N . VAL A 1 89 ? -11.484 0.697 10.806 1.00 96.75 89 VAL A N 1
ATOM 669 C CA . VAL A 1 89 ? -10.757 0.207 11.991 1.00 96.75 89 VAL A CA 1
ATOM 670 C C . VAL A 1 89 ? -10.904 1.180 13.163 1.00 96.75 89 VAL A C 1
ATOM 672 O O . VAL A 1 89 ? -11.024 0.740 14.312 1.00 96.75 89 VAL A O 1
ATOM 675 N N . SER A 1 90 ? -10.898 2.484 12.880 1.00 96.00 90 SER A N 1
ATOM 676 C CA . SER A 1 90 ? -11.045 3.546 13.871 1.00 96.00 90 SER A CA 1
ATOM 677 C C . SER A 1 90 ? -12.456 3.613 14.447 1.00 96.00 90 SER A C 1
ATOM 679 O O . SER A 1 90 ? -12.620 3.521 15.665 1.00 96.00 90 SER A O 1
ATOM 681 N N . ASP A 1 91 ? -13.468 3.693 13.588 1.00 96.25 91 ASP A N 1
ATOM 682 C CA . ASP A 1 91 ? -14.871 3.872 13.969 1.00 96.25 91 ASP A CA 1
ATOM 683 C C . ASP A 1 91 ? -15.391 2.680 14.766 1.00 96.25 91 ASP A C 1
ATOM 685 O O . ASP A 1 91 ? -16.034 2.829 15.809 1.00 96.25 91 ASP A O 1
ATOM 689 N N . ARG A 1 92 ? -15.027 1.470 14.333 1.00 97.44 92 ARG A N 1
ATOM 690 C CA . ARG A 1 92 ? -15.390 0.224 15.020 1.00 97.44 92 ARG A CA 1
ATOM 691 C C . ARG A 1 92 ? -14.474 -0.100 16.196 1.00 97.44 92 ARG A C 1
ATOM 693 O O . ARG A 1 92 ? -14.699 -1.089 16.891 1.00 97.44 92 ARG A O 1
ATOM 700 N N . ARG A 1 93 ? -13.431 0.704 16.420 1.00 97.56 93 ARG A N 1
ATOM 701 C CA . ARG A 1 93 ? -12.417 0.507 17.465 1.00 97.56 93 ARG A CA 1
ATOM 702 C C . ARG A 1 93 ? -11.769 -0.880 17.433 1.00 97.56 93 ARG A C 1
ATOM 704 O O . ARG A 1 93 ? -11.466 -1.460 18.478 1.00 97.56 93 ARG A O 1
ATOM 711 N N . VAL A 1 94 ? -11.527 -1.412 16.231 1.00 97.81 94 VAL A N 1
ATOM 712 C CA . VAL A 1 94 ? -10.930 -2.748 16.013 1.00 97.81 94 VAL A CA 1
ATOM 713 C C . VAL A 1 94 ? -9.541 -2.846 16.650 1.00 97.81 94 VAL A C 1
ATOM 715 O O . VAL A 1 94 ? -9.134 -3.918 17.089 1.00 97.81 94 VAL A O 1
ATOM 718 N N . TYR A 1 95 ? -8.844 -1.716 16.799 1.00 96.19 95 TYR A N 1
ATOM 719 C CA . TYR A 1 95 ? -7.563 -1.622 17.502 1.00 9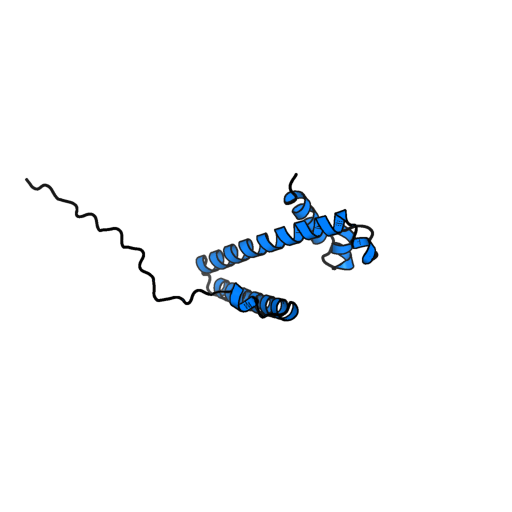6.19 95 TYR A CA 1
ATOM 720 C C . TYR A 1 95 ? -7.589 -2.179 18.940 1.00 96.19 95 TYR A C 1
ATOM 722 O O . TYR A 1 95 ? -6.554 -2.648 19.416 1.00 96.19 95 TYR A O 1
ATOM 730 N N . ASN A 1 96 ? -8.751 -2.214 19.607 1.00 97.31 96 ASN A N 1
ATOM 731 C CA . ASN A 1 96 ? -8.893 -2.815 20.937 1.00 97.31 96 ASN A CA 1
ATOM 732 C C . ASN A 1 96 ? -8.644 -4.330 20.922 1.00 97.31 96 ASN A C 1
ATOM 734 O O . ASN A 1 96 ? -8.111 -4.868 21.889 1.00 97.31 96 ASN A O 1
ATOM 738 N N . LEU A 1 97 ? -8.991 -5.019 19.826 1.00 96.81 97 LEU A N 1
ATOM 739 C CA . LEU A 1 97 ? -8.765 -6.464 19.686 1.00 96.81 97 LEU A CA 1
ATOM 740 C C . LEU A 1 97 ? -7.272 -6.809 19.663 1.00 96.81 97 LEU A C 1
ATOM 742 O O . LEU A 1 97 ? -6.880 -7.893 20.078 1.00 96.81 97 LEU A O 1
ATOM 746 N N . ALA A 1 98 ? -6.445 -5.868 19.209 1.00 94.12 98 ALA A N 1
ATOM 747 C CA . ALA A 1 98 ? -4.992 -5.978 19.196 1.00 94.12 98 ALA A CA 1
ATOM 748 C C . ALA A 1 98 ? -4.331 -5.388 20.461 1.00 94.12 98 ALA A C 1
ATOM 750 O O . ALA A 1 98 ? -3.110 -5.277 20.515 1.00 94.12 98 ALA A O 1
ATOM 751 N N . GLY A 1 99 ? -5.110 -4.996 21.479 1.00 96.88 99 GLY A N 1
ATOM 752 C CA . GLY A 1 99 ? -4.585 -4.454 22.738 1.00 96.88 99 GLY A CA 1
ATOM 753 C C . GLY A 1 99 ? -4.064 -3.015 22.651 1.00 96.88 99 GLY A C 1
ATOM 754 O O . GLY A 1 99 ? -3.320 -2.578 23.526 1.00 96.88 99 GLY A O 1
ATOM 755 N N . HIS A 1 100 ? -4.439 -2.269 21.612 1.00 97.31 100 HIS A N 1
ATOM 756 C CA . HIS A 1 100 ? -4.083 -0.858 21.463 1.00 97.31 100 HIS A CA 1
ATOM 757 C C . HIS A 1 100 ? -5.237 0.048 21.893 1.00 97.31 100 HIS A C 1
ATOM 759 O O . HIS A 1 100 ? -6.389 -0.371 21.900 1.00 97.31 100 HIS A O 1
ATOM 765 N N . HIS A 1 101 ? -4.940 1.306 22.232 1.00 96.31 101 HIS A N 1
ATOM 766 C CA . HIS A 1 101 ? -5.963 2.269 22.661 1.00 96.31 101 HIS A CA 1
ATOM 767 C C . HIS A 1 101 ? -6.434 3.201 21.544 1.00 96.31 101 HIS A C 1
ATOM 769 O O . HIS A 1 101 ? -7.471 3.849 21.680 1.00 96.31 101 HIS A O 1
ATOM 775 N N . THR A 1 102 ? -5.680 3.287 20.446 1.00 97.12 102 THR A N 1
ATOM 776 C CA . THR A 1 102 ? -6.027 4.098 19.276 1.00 97.12 102 THR A CA 1
ATOM 777 C C . THR A 1 102 ? -5.586 3.415 17.986 1.00 97.12 102 THR A C 1
ATOM 779 O O . THR A 1 102 ? -4.624 2.642 17.971 1.00 97.12 102 THR A O 1
ATOM 782 N N . THR A 1 103 ? -6.233 3.765 16.872 1.00 97.56 103 THR A N 1
ATOM 783 C CA . THR A 1 103 ? -5.825 3.344 15.521 1.00 97.56 103 THR A CA 1
ATOM 784 C C . THR A 1 103 ? -4.385 3.752 15.219 1.00 97.56 103 THR A C 1
ATOM 786 O O . THR A 1 103 ? -3.617 2.967 14.671 1.00 97.56 103 THR A O 1
ATOM 789 N N . HIS A 1 104 ? -3.975 4.943 15.662 1.00 97.12 104 HIS A N 1
ATOM 790 C CA . HIS A 1 104 ? -2.597 5.400 15.516 1.00 97.12 104 HIS A CA 1
ATOM 791 C C . HIS A 1 104 ? -1.606 4.479 16.244 1.00 97.12 104 HIS A C 1
ATOM 793 O O . HIS A 1 104 ? -0.575 4.130 15.680 1.00 97.12 104 HIS A O 1
ATOM 799 N N . GLN A 1 105 ? -1.899 4.055 17.481 1.00 97.62 105 GLN A N 1
ATOM 800 C CA . GLN A 1 105 ? -1.038 3.115 18.213 1.00 97.62 105 GLN A CA 1
ATOM 801 C C . GLN A 1 105 ? -0.976 1.743 17.539 1.00 97.62 105 GLN A C 1
ATOM 803 O O . GLN A 1 105 ? 0.107 1.163 17.463 1.00 97.62 105 GLN A O 1
ATOM 808 N N . LEU A 1 106 ? -2.103 1.250 17.013 1.00 97.69 106 LEU A N 1
ATOM 809 C CA . LEU A 1 106 ? -2.122 0.020 16.222 1.00 97.69 106 LEU A CA 1
ATOM 810 C C . LEU A 1 106 ? -1.170 0.125 15.025 1.00 97.69 106 LEU A C 1
ATOM 812 O O . LEU A 1 106 ? -0.326 -0.744 14.843 1.00 97.69 106 LEU A O 1
ATOM 816 N N . TYR A 1 107 ? -1.256 1.197 14.238 1.00 97.44 107 TYR A N 1
ATOM 817 C CA . TYR A 1 107 ? -0.411 1.368 13.053 1.00 97.44 107 TYR A CA 1
ATOM 818 C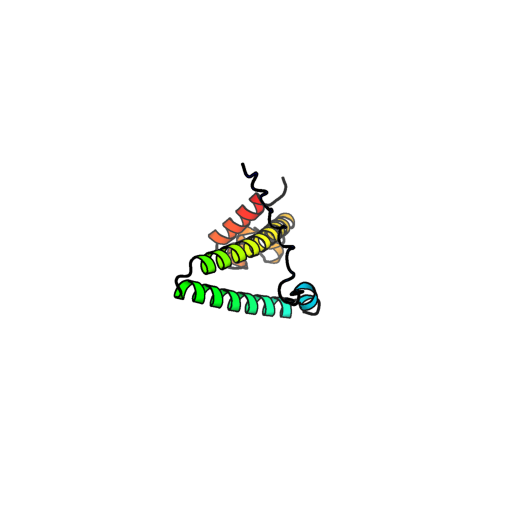 C . TYR A 1 107 ? 1.064 1.617 13.414 1.00 97.44 107 TYR A C 1
ATOM 820 O O . TYR A 1 107 ? 1.959 0.990 12.847 1.00 97.44 107 TYR A O 1
ATOM 828 N N . ALA A 1 108 ? 1.335 2.498 14.380 1.00 97.69 108 ALA A N 1
ATOM 829 C CA . ALA A 1 108 ? 2.696 2.876 14.752 1.00 97.69 108 ALA A CA 1
ATOM 830 C C . ALA A 1 108 ? 3.452 1.731 15.441 1.00 97.69 108 ALA A C 1
ATOM 832 O O . ALA A 1 108 ? 4.612 1.481 15.110 1.00 97.69 108 ALA A O 1
ATOM 833 N N . CYS A 1 109 ? 2.799 1.049 16.387 1.00 96.31 109 CYS A N 1
ATOM 834 C CA . CYS A 1 109 ? 3.429 0.059 17.257 1.00 96.31 109 CYS A CA 1
ATOM 835 C C . CYS A 1 109 ? 3.067 -1.374 16.861 1.00 96.31 109 CYS A C 1
ATOM 837 O O . CYS A 1 109 ? 3.967 -2.188 16.683 1.00 96.31 109 CYS A O 1
ATOM 839 N N . GLY A 1 110 ? 1.776 -1.680 16.702 1.00 96.06 110 GLY A N 1
ATOM 840 C CA . GLY A 1 110 ? 1.305 -3.035 16.385 1.00 96.06 110 GLY A CA 1
ATOM 841 C C . GLY A 1 110 ? 1.768 -3.512 15.010 1.00 96.06 110 GLY A C 1
ATOM 842 O O . GLY A 1 110 ? 2.376 -4.571 14.885 1.00 96.06 110 GLY A O 1
ATOM 843 N N . LEU A 1 111 ? 1.560 -2.682 13.986 1.00 95.88 111 LEU A N 1
ATOM 844 C CA . LEU A 1 111 ? 2.017 -2.930 12.613 1.00 95.88 111 LEU A CA 1
ATOM 845 C C . LEU A 1 111 ? 3.446 -2.430 12.355 1.00 95.88 111 LEU A C 1
ATOM 847 O O . LEU A 1 111 ? 3.972 -2.608 11.260 1.00 95.88 111 LEU A O 1
ATOM 851 N N . ARG A 1 112 ? 4.084 -1.819 13.364 1.00 96.50 112 ARG A N 1
ATOM 852 C CA . ARG A 1 112 ? 5.481 -1.352 13.339 1.00 96.50 112 ARG A CA 1
ATOM 853 C C . ARG A 1 112 ? 5.810 -0.380 12.197 1.00 96.50 112 ARG A C 1
ATOM 855 O O . ARG A 1 112 ? 6.957 -0.314 11.763 1.00 96.50 112 ARG A O 1
ATOM 862 N N . LEU A 1 113 ? 4.839 0.413 11.746 1.00 95.75 113 LEU A N 1
ATOM 863 C CA . LEU A 1 113 ? 5.066 1.435 10.717 1.00 95.75 113 LEU A CA 1
ATOM 864 C C . LEU A 1 113 ? 5.812 2.665 11.260 1.00 95.75 113 LEU A C 1
ATOM 866 O O . LEU A 1 113 ? 6.352 3.464 10.498 1.00 95.75 113 LEU A O 1
ATOM 870 N N . GLY A 1 114 ? 5.841 2.829 12.585 1.00 96.94 114 GLY A N 1
ATOM 871 C CA . GLY A 1 114 ? 6.357 4.025 13.238 1.00 96.94 114 GLY A CA 1
ATOM 872 C C . GLY A 1 114 ? 5.367 5.194 13.218 1.00 96.94 114 GLY A C 1
ATOM 873 O O . GLY A 1 114 ? 4.362 5.198 12.506 1.00 96.94 114 GLY A O 1
ATOM 874 N N . SER A 1 115 ? 5.652 6.202 14.045 1.00 96.12 115 SER A N 1
ATOM 875 C CA . SER A 1 115 ? 4.729 7.320 14.302 1.00 96.12 115 SER A CA 1
ATOM 876 C C . SER A 1 115 ? 4.464 8.179 13.058 1.00 96.12 115 SER A C 1
ATOM 878 O O . SER A 1 115 ? 3.327 8.543 12.781 1.00 96.12 115 SER A O 1
ATOM 880 N N . GLY A 1 116 ? 5.502 8.467 12.264 1.00 97.31 116 GLY A N 1
ATOM 881 C CA . GLY A 1 116 ? 5.366 9.315 11.075 1.00 97.31 116 GLY A CA 1
ATOM 882 C C . GLY A 1 116 ? 4.452 8.707 10.011 1.00 97.31 116 GLY A C 1
ATOM 883 O O . GLY A 1 116 ? 3.571 9.387 9.491 1.00 97.31 116 GLY A O 1
ATOM 884 N N . GLU A 1 117 ? 4.613 7.415 9.725 1.00 95.81 117 GLU A N 1
ATOM 885 C CA . GLU A 1 117 ? 3.761 6.727 8.755 1.00 95.81 117 GLU A CA 1
ATOM 886 C C . GLU A 1 117 ? 2.338 6.544 9.284 1.00 95.81 117 GLU A C 1
ATOM 888 O O . GLU A 1 117 ? 1.383 6.792 8.553 1.00 95.81 117 GLU A O 1
ATOM 893 N N . ALA A 1 118 ? 2.169 6.206 10.567 1.00 96.81 118 ALA A N 1
ATOM 894 C CA . ALA A 1 118 ? 0.847 6.145 11.187 1.00 96.81 118 ALA A CA 1
ATOM 895 C C . ALA A 1 118 ? 0.104 7.492 11.096 1.00 96.81 118 ALA A C 1
ATOM 897 O O . ALA A 1 118 ? -1.085 7.527 10.772 1.00 96.81 118 ALA A O 1
ATOM 898 N N . GLN A 1 119 ? 0.813 8.605 11.301 1.00 96.94 119 GLN A N 1
ATOM 899 C CA . GLN A 1 119 ? 0.262 9.944 11.127 1.00 96.94 119 GLN A CA 1
ATOM 900 C C . GLN A 1 119 ? -0.092 10.239 9.661 1.00 96.94 119 GLN A C 1
ATOM 902 O O . GLN A 1 119 ? -1.150 10.815 9.413 1.00 96.94 119 GLN A O 1
ATOM 907 N N . ARG A 1 120 ? 0.724 9.813 8.685 1.00 95.00 120 ARG A N 1
ATOM 908 C CA . ARG A 1 120 ? 0.373 9.927 7.256 1.00 95.00 120 ARG A CA 1
ATOM 909 C C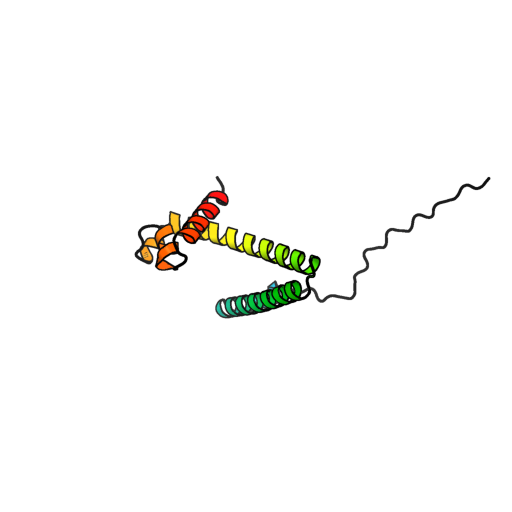 . ARG A 1 120 ? -0.901 9.155 6.921 1.00 95.00 120 ARG A C 1
ATOM 911 O O . ARG A 1 120 ? -1.774 9.716 6.270 1.00 95.00 120 ARG A O 1
ATOM 918 N N . ARG A 1 121 ? -1.066 7.924 7.423 1.00 95.25 121 ARG A N 1
ATOM 919 C CA . ARG A 1 121 ? -2.301 7.138 7.220 1.00 95.25 121 ARG A CA 1
ATOM 920 C C . ARG A 1 121 ? -3.535 7.847 7.757 1.00 95.25 121 ARG A C 1
ATOM 922 O O . ARG A 1 121 ? -4.554 7.870 7.076 1.00 95.25 121 ARG A O 1
ATOM 929 N N . ARG A 1 122 ? -3.419 8.466 8.933 1.00 95.62 122 ARG A N 1
ATOM 930 C CA . ARG A 1 122 ? -4.495 9.278 9.506 1.00 95.62 122 ARG A CA 1
ATOM 931 C C . ARG A 1 122 ? -4.841 10.476 8.621 1.00 95.62 122 ARG A C 1
ATOM 933 O O . ARG A 1 122 ? -6.007 10.652 8.304 1.00 95.62 122 ARG A O 1
ATOM 940 N N . ILE A 1 123 ? -3.842 11.257 8.203 1.00 95.06 123 ILE A N 1
ATOM 941 C CA . ILE A 1 123 ? -4.051 12.437 7.345 1.00 95.06 123 ILE A CA 1
ATOM 942 C C . ILE A 1 123 ? -4.738 12.039 6.036 1.00 95.06 123 ILE A C 1
ATOM 944 O O . ILE A 1 123 ? -5.689 12.693 5.624 1.00 95.06 123 ILE A O 1
ATOM 948 N N . VAL A 1 124 ? -4.286 10.953 5.400 1.00 93.88 124 VAL A N 1
ATOM 949 C CA . VAL A 1 124 ? -4.895 10.464 4.157 1.00 93.88 124 VAL A CA 1
ATOM 950 C C . VAL A 1 124 ? -6.338 10.011 4.402 1.00 93.88 124 VAL A C 1
ATOM 952 O O . VAL A 1 124 ? -7.224 10.362 3.631 1.00 93.88 124 VAL A O 1
ATOM 955 N N . ALA A 1 125 ? -6.624 9.285 5.486 1.00 93.94 125 ALA A N 1
ATOM 956 C CA . ALA A 1 125 ? -8.000 8.932 5.860 1.00 93.94 125 ALA A CA 1
ATOM 957 C C . ALA A 1 125 ? -8.893 10.167 6.037 1.00 93.94 125 ALA A C 1
ATOM 959 O O . ALA A 1 125 ? -9.969 10.232 5.445 1.00 93.94 125 ALA A O 1
ATOM 960 N N . GLU A 1 126 ? -8.406 11.180 6.751 1.00 91.94 126 GLU A N 1
ATOM 961 C CA . GLU A 1 126 ? -9.106 12.452 6.957 1.00 91.94 126 GLU A CA 1
ATOM 962 C C . GLU A 1 126 ? -9.322 13.227 5.644 1.00 91.94 126 GLU A C 1
ATOM 964 O O . GLU A 1 126 ? -10.337 13.901 5.502 1.00 91.94 126 GLU A O 1
ATOM 969 N N . SER A 1 127 ? -8.416 13.115 4.665 1.00 87.88 127 SER A N 1
ATOM 970 C CA . SER A 1 127 ? -8.538 13.805 3.373 1.00 87.88 127 SER A CA 1
ATOM 971 C C . SER A 1 127 ? -9.361 13.058 2.321 1.00 87.88 127 SER A C 1
ATOM 973 O O . SER A 1 127 ? -9.721 13.659 1.313 1.00 87.88 127 SER A O 1
ATOM 975 N N . THR A 1 128 ? -9.599 11.753 2.497 1.00 79.81 128 THR A N 1
ATOM 976 C CA . THR A 1 128 ? -10.310 10.917 1.506 1.00 79.81 128 THR A CA 1
ATOM 977 C C . THR A 1 128 ? -11.723 10.522 1.942 1.00 79.81 128 THR A C 1
ATOM 979 O O . THR A 1 128 ? -12.503 10.071 1.105 1.00 79.81 128 THR A O 1
ATOM 982 N N . ALA A 1 129 ? -12.064 10.649 3.228 1.00 59.12 129 ALA A N 1
ATOM 983 C CA . ALA A 1 129 ? -13.413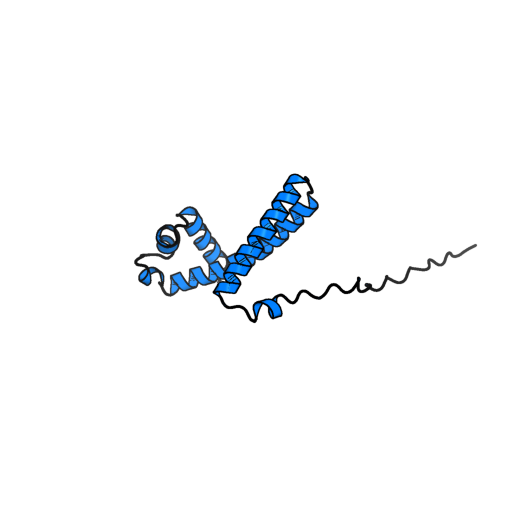 10.366 3.708 1.00 59.12 129 ALA A CA 1
ATOM 984 C C . ALA A 1 129 ? -14.424 11.361 3.094 1.00 59.12 129 ALA A C 1
ATOM 986 O O . ALA A 1 129 ? -14.140 12.561 3.059 1.00 59.12 129 ALA A O 1
ATOM 987 N N . PRO A 1 130 ? -15.591 10.904 2.599 1.00 53.16 130 PRO A N 1
ATOM 988 C CA . PRO A 1 130 ? -16.655 11.825 2.213 1.00 53.16 130 PRO A CA 1
ATOM 989 C C . PRO A 1 130 ? -17.118 12.614 3.450 1.00 53.16 130 PRO A C 1
ATOM 991 O O . PRO A 1 130 ? -17.328 12.017 4.506 1.00 53.16 130 PRO A O 1
ATOM 994 N N . LEU A 1 131 ? -17.225 13.944 3.310 1.00 46.03 131 LEU A N 1
ATOM 995 C CA . LEU A 1 131 ? -17.825 14.844 4.308 1.00 46.03 131 LEU A CA 1
ATOM 996 C C . LEU A 1 131 ? -19.287 14.477 4.593 1.00 46.03 131 LEU A C 1
ATOM 998 O O . LEU A 1 131 ? -20.006 14.148 3.620 1.00 46.03 131 LEU A O 1
#

Sequence (131 aa):
MHTEMYDDPDPAEPGDGPGGQVFDASAIVAGLTVFELLALQDAAETRLQASAETALALSDDNALLDVLETRETTSRRREIFNSVLYTEVSDRRVYNLAGHHTTHQLYACGLRLGSGEAQRRRIVAESTAPL

Radius of gyration: 23.95 Å; chains: 1; bounding box: 39×49×86 Å

pLDDT: mean 83.77, std 17.27, range [39.09, 97.81]

Foldseek 3Di:
DDDDDPPDPDPPDPDPDDDPPPPPPVVVCVPDDPVRVVVVVVVVVVVLVVQCVVCVVVVPVVSNVVSVVVVVVVVVVVLLVLLVVLVVCAVVVVVVVVVDPGSLCCVQPVVVPHNVVSVVSPVSNVVNDDD

Secondary structure (DSSP, 8-state):
-----------------S------HHHHHTT--HHHHHHHHHHHHHHHHHHHHHHHHHT-HHHHHHHHHHHHHHHHHHHHHHHHHHHHHHHTTGGGGGT-SSHHHIIIIIS--HHHHHHHHHHHHHHHS--